Protein AF-T0IWQ9-F1 (afdb_monomer_lite)

pLDDT: mean 90.8, std 12.12, range [47.97, 98.62]

Sequence (71 aa):
MANPDYRALADKAQAEADAAQLDNVRDRCLRSAAAFLAMAQRQDLGDRNRARREAELAAIATDTATPDTPA

Secondary structure (DSSP, 8-state):
-PPP-HHHHHHHHHHHHHH-SSHHHHHHHHHHHHHHHHHHHHHHHHHHHHHHHHHHHHHHHHHHT------

Foldseek 3Di:
DDDDQLQVQLVVLCVQLVVDPDPVSNVVSNVRSVVSVVVNVVVVVVVVVVVVVVVVVVVVVVVVVDPPDDD

Radius of gyration: 22.04 Å; chains: 1; bounding box: 46×15×68 Å

Organism: NCBI:txid1331060

Structure (mmCIF, N/CA/C/O backbone):
data_AF-T0IWQ9-F1
#
_entry.id   AF-T0IWQ9-F1
#
loop_
_atom_site.group_PDB
_atom_site.id
_atom_site.type_symbol
_atom_site.label_atom_id
_atom_site.label_alt_id
_atom_site.label_comp_id
_atom_site.label_asym_id
_atom_site.label_entity_id
_atom_site.label_seq_id
_atom_site.pdbx_PDB_ins_code
_atom_site.Cartn_x
_atom_site.Cartn_y
_atom_site.Cartn_z
_atom_site.occupancy
_atom_site.B_iso_or_equiv
_atom_site.auth_seq_id
_atom_site.auth_comp_id
_atom_site.auth_asym_id
_atom_site.auth_atom_id
_atom_site.pdbx_PDB_model_num
ATOM 1 N N . MET A 1 1 ? 17.527 5.109 1.042 1.00 47.97 1 MET A N 1
ATOM 2 C CA . MET A 1 1 ? 16.547 4.228 1.717 1.00 47.97 1 MET A CA 1
ATOM 3 C C . MET A 1 1 ? 15.565 3.763 0.660 1.00 47.97 1 MET A C 1
ATOM 5 O O . MET A 1 1 ? 15.130 4.604 -0.117 1.00 47.97 1 MET A O 1
ATOM 9 N N . ALA A 1 2 ? 15.285 2.463 0.566 1.00 75.12 2 ALA A N 1
ATOM 10 C CA . ALA A 1 2 ? 14.220 1.973 -0.309 1.00 75.12 2 ALA A CA 1
ATOM 11 C C . ALA A 1 2 ? 12.870 2.520 0.185 1.00 75.12 2 ALA A C 1
ATOM 13 O O . ALA A 1 2 ? 12.677 2.652 1.396 1.00 75.12 2 ALA A O 1
ATOM 14 N N . ASN A 1 3 ? 11.966 2.865 -0.735 1.00 78.06 3 ASN A N 1
ATOM 15 C CA . ASN A 1 3 ? 10.607 3.236 -0.349 1.00 78.06 3 ASN A CA 1
ATOM 16 C C . ASN A 1 3 ? 9.927 2.024 0.317 1.00 78.06 3 ASN A C 1
ATOM 18 O O . ASN A 1 3 ? 10.140 0.901 -0.148 1.00 78.06 3 ASN A O 1
ATOM 22 N N . PRO A 1 4 ? 9.148 2.222 1.396 1.00 89.31 4 PRO A N 1
ATOM 23 C CA . PRO A 1 4 ? 8.409 1.140 2.039 1.00 89.31 4 PRO A CA 1
ATOM 24 C C . PRO A 1 4 ? 7.487 0.424 1.048 1.00 89.31 4 PRO A C 1
ATOM 26 O O . PRO A 1 4 ? 6.940 1.059 0.148 1.00 89.31 4 PRO A O 1
ATOM 29 N N . ASP A 1 5 ? 7.257 -0.873 1.252 1.00 94.56 5 ASP A N 1
ATOM 30 C CA . ASP A 1 5 ? 6.234 -1.595 0.497 1.00 94.56 5 ASP A CA 1
ATOM 31 C C . ASP A 1 5 ? 4.839 -1.170 0.977 1.00 94.56 5 ASP A C 1
ATOM 33 O O . ASP A 1 5 ? 4.301 -1.665 1.972 1.00 94.56 5 ASP A O 1
ATOM 37 N N . TYR A 1 6 ? 4.257 -0.205 0.268 1.00 96.00 6 TYR A N 1
ATOM 38 C CA . TYR A 1 6 ? 2.937 0.320 0.587 1.00 96.00 6 TYR A CA 1
ATOM 39 C C . TYR A 1 6 ? 1.810 -0.700 0.382 1.00 96.00 6 TYR A C 1
ATOM 41 O O . TYR A 1 6 ? 0.775 -0.555 1.030 1.00 96.00 6 TYR A O 1
ATOM 49 N N . ARG A 1 7 ? 1.981 -1.738 -0.455 1.00 96.06 7 ARG A N 1
ATOM 50 C CA . ARG A 1 7 ? 0.982 -2.816 -0.563 1.00 96.06 7 ARG A CA 1
ATOM 51 C C . ARG A 1 7 ? 0.971 -3.651 0.709 1.00 96.06 7 ARG A C 1
ATOM 53 O O . ARG A 1 7 ? -0.081 -3.789 1.321 1.00 96.06 7 ARG A O 1
ATOM 60 N N . ALA A 1 8 ? 2.142 -4.086 1.169 1.00 97.25 8 ALA A N 1
ATOM 61 C CA . ALA A 1 8 ? 2.253 -4.841 2.416 1.00 97.25 8 ALA A CA 1
ATOM 62 C C . ALA A 1 8 ? 1.713 -4.054 3.627 1.00 97.25 8 ALA A C 1
ATOM 64 O O . ALA A 1 8 ? 1.076 -4.620 4.516 1.00 97.25 8 ALA A O 1
ATOM 65 N N . LEU A 1 9 ? 1.928 -2.733 3.663 1.00 97.81 9 LEU A N 1
ATOM 66 C CA . LEU A 1 9 ? 1.359 -1.867 4.700 1.00 97.81 9 LEU A CA 1
ATOM 67 C C . LEU A 1 9 ? -0.169 -1.743 4.603 1.00 97.81 9 LEU A C 1
ATOM 69 O O . LEU A 1 9 ? -0.833 -1.719 5.640 1.00 97.81 9 LEU A O 1
ATOM 73 N N . ALA A 1 10 ? -0.726 -1.674 3.390 1.00 98.19 10 ALA A N 1
ATOM 74 C CA . ALA A 1 10 ? -2.171 -1.662 3.183 1.00 98.19 10 ALA A CA 1
ATOM 75 C C . ALA A 1 10 ? -2.812 -2.976 3.652 1.00 98.19 10 ALA A C 1
ATOM 77 O O . ALA A 1 10 ? -3.771 -2.937 4.420 1.00 98.19 10 ALA A O 1
ATOM 78 N N . ASP A 1 11 ? -2.231 -4.117 3.273 1.00 98.31 11 ASP A N 1
ATOM 79 C CA . ASP A 1 11 ? -2.711 -5.448 3.660 1.00 98.31 11 ASP A CA 1
ATOM 80 C C . ASP A 1 11 ? -2.658 -5.640 5.178 1.00 98.31 11 ASP A C 1
ATOM 82 O O . ASP A 1 11 ? -3.615 -6.109 5.794 1.00 98.31 11 ASP A O 1
ATOM 86 N N . LYS A 1 12 ? -1.564 -5.198 5.811 1.00 98.31 12 LYS A N 1
ATOM 87 C CA . LYS A 1 12 ? -1.444 -5.213 7.270 1.00 98.31 12 LYS A CA 1
ATOM 88 C C . LYS A 1 12 ? -2.537 -4.372 7.934 1.00 98.31 12 LYS A C 1
ATOM 90 O O . LYS A 1 12 ? -3.175 -4.837 8.872 1.00 98.31 12 LYS A O 1
ATOM 95 N N . ALA A 1 13 ? -2.757 -3.145 7.461 1.00 98.25 13 ALA A N 1
ATOM 96 C CA . ALA A 1 13 ? -3.779 -2.265 8.022 1.00 98.25 13 ALA A CA 1
ATOM 97 C C . ALA A 1 13 ? -5.197 -2.827 7.824 1.00 98.25 13 ALA A C 1
ATOM 99 O O . ALA A 1 13 ? -6.044 -2.659 8.701 1.00 98.25 13 ALA A O 1
ATOM 100 N N . GLN A 1 14 ? -5.449 -3.528 6.716 1.00 98.44 14 GLN A N 1
ATOM 101 C CA . GLN A 1 14 ? -6.710 -4.226 6.488 1.00 98.44 14 GLN A CA 1
ATOM 102 C C . GLN A 1 14 ? -6.897 -5.378 7.484 1.00 98.44 14 GLN A C 1
ATOM 104 O O . GLN A 1 14 ? -7.926 -5.440 8.148 1.00 98.44 14 GLN A O 1
ATOM 109 N N . ALA A 1 15 ? -5.877 -6.216 7.683 1.00 98.56 15 ALA A N 1
ATOM 110 C CA . ALA A 1 15 ? -5.930 -7.298 8.667 1.00 98.56 15 ALA A CA 1
ATOM 111 C C . ALA A 1 15 ? -6.150 -6.778 10.103 1.00 98.56 15 ALA A C 1
ATOM 113 O O . ALA A 1 15 ? -6.879 -7.382 10.889 1.00 98.56 15 ALA A O 1
ATOM 114 N N . GLU A 1 16 ? -5.557 -5.632 10.451 1.00 98.31 16 GLU A N 1
ATOM 115 C CA . GLU A 1 16 ? -5.814 -4.961 11.730 1.00 98.31 16 GLU A CA 1
ATOM 116 C C . GLU A 1 16 ? -7.260 -4.453 11.845 1.00 98.31 16 GLU A C 1
ATOM 118 O O . GLU A 1 16 ? -7.841 -4.525 12.928 1.00 98.31 16 GLU A O 1
ATOM 123 N N . ALA A 1 17 ? -7.855 -3.961 10.752 1.00 98.44 17 ALA A N 1
ATOM 124 C CA . ALA A 1 17 ? -9.263 -3.567 10.726 1.00 98.44 17 ALA A CA 1
ATOM 125 C C . ALA A 1 17 ? -10.190 -4.776 10.927 1.00 98.44 17 ALA A C 1
ATOM 127 O O . ALA A 1 17 ? -11.153 -4.692 11.691 1.00 98.44 17 ALA A O 1
ATOM 128 N N . ASP A 1 18 ? -9.868 -5.903 10.293 1.00 98.38 18 ASP A N 1
ATOM 129 C CA . ASP A 1 18 ? -10.640 -7.142 10.390 1.00 98.38 18 ASP A CA 1
ATOM 130 C C . ASP A 1 18 ? -10.577 -7.734 11.811 1.00 98.38 18 ASP A C 1
ATOM 132 O O . ASP A 1 18 ? -11.570 -8.252 12.323 1.00 98.38 18 ASP A O 1
ATOM 136 N N . ALA A 1 19 ? -9.433 -7.599 12.491 1.00 98.50 19 ALA A N 1
ATOM 137 C CA . ALA A 1 19 ? -9.253 -8.016 13.882 1.00 98.50 19 ALA A CA 1
ATOM 138 C C . ALA A 1 19 ? -9.820 -7.018 14.915 1.00 98.50 19 ALA A C 1
ATOM 140 O O . ALA A 1 19 ? -9.910 -7.339 16.105 1.00 98.50 19 ALA A O 1
ATOM 141 N N . ALA A 1 20 ? -10.177 -5.797 14.504 1.00 98.06 20 ALA A N 1
ATOM 142 C CA . ALA A 1 20 ? -10.607 -4.750 15.420 1.00 98.06 20 ALA A CA 1
ATOM 143 C C . ALA A 1 20 ? -11.991 -5.042 16.021 1.00 98.06 20 ALA A C 1
ATOM 145 O O . ALA A 1 20 ? -12.999 -5.176 15.320 1.00 98.06 20 ALA A O 1
ATOM 146 N N . GLN A 1 21 ? -12.045 -5.049 17.354 1.00 97.94 21 GLN A N 1
ATOM 147 C CA . GLN A 1 21 ? -13.281 -5.225 18.123 1.00 97.94 21 GLN A CA 1
ATOM 148 C C . GLN A 1 21 ? -14.059 -3.919 18.332 1.00 97.94 21 GLN A C 1
ATOM 150 O O . GLN A 1 21 ? -15.245 -3.959 18.643 1.00 97.94 21 GLN A O 1
ATOM 155 N N . LEU A 1 22 ? -13.398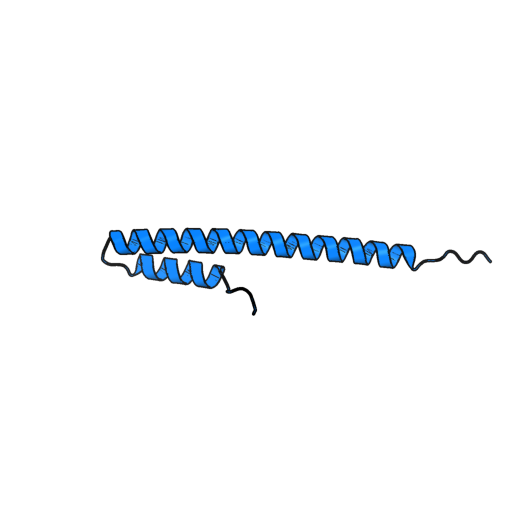 -2.768 18.170 1.00 98.50 22 LEU A N 1
ATOM 156 C CA . LEU A 1 22 ? -14.005 -1.445 18.302 1.00 98.50 22 LEU A CA 1
ATOM 157 C C . LEU A 1 22 ? -14.109 -0.773 16.934 1.00 98.50 22 LEU A C 1
ATOM 159 O O . LEU A 1 22 ? -13.126 -0.719 16.189 1.00 98.50 22 LEU A O 1
ATOM 163 N N . ASP A 1 23 ? -15.273 -0.199 16.639 1.00 98.38 23 ASP A N 1
ATOM 164 C CA . ASP A 1 23 ? -15.549 0.420 15.338 1.00 98.38 23 ASP A CA 1
ATOM 165 C C . ASP A 1 23 ? -14.615 1.600 15.047 1.00 98.38 23 ASP A C 1
ATOM 167 O O . ASP A 1 23 ? -14.062 1.707 13.958 1.00 98.38 23 ASP A O 1
ATOM 171 N N . ASN A 1 24 ? -14.316 2.431 16.049 1.00 97.75 24 ASN A N 1
ATOM 172 C CA . ASN A 1 24 ? -13.390 3.556 15.886 1.00 97.75 24 ASN A CA 1
ATOM 173 C C . ASN A 1 24 ? -11.956 3.119 15.518 1.00 97.75 24 ASN A C 1
ATOM 175 O O . ASN A 1 24 ? -11.245 3.840 14.812 1.00 97.75 24 ASN A O 1
ATOM 179 N N . VAL A 1 25 ? -11.521 1.947 15.991 1.00 98.25 25 VAL A N 1
ATOM 180 C CA . VAL A 1 25 ? -10.227 1.355 15.638 1.00 98.25 25 VAL A CA 1
ATOM 181 C C . VAL A 1 25 ? -10.292 0.804 14.219 1.00 98.25 25 VAL A C 1
ATOM 183 O O . VAL A 1 25 ? -9.405 1.124 13.427 1.00 98.25 25 VAL A O 1
ATOM 186 N N . ARG A 1 26 ? -11.360 0.069 13.878 1.00 98.62 26 ARG A N 1
ATOM 18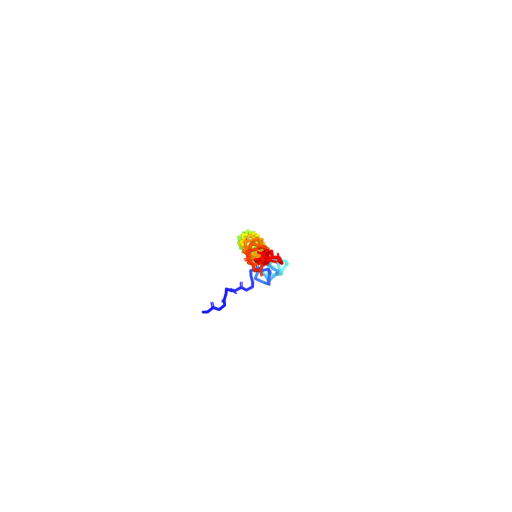7 C CA . ARG A 1 26 ? -11.603 -0.442 12.522 1.00 98.62 26 ARG A CA 1
ATOM 188 C C . ARG A 1 26 ? -11.559 0.687 11.496 1.00 98.62 26 ARG A C 1
ATOM 190 O O . ARG A 1 26 ? -10.771 0.627 10.558 1.00 98.62 26 ARG A O 1
ATOM 197 N N . ASP A 1 27 ? -12.305 1.763 11.725 1.00 98.56 27 ASP A N 1
ATOM 198 C CA . ASP A 1 27 ? -12.391 2.910 10.816 1.00 98.56 27 ASP A CA 1
ATOM 199 C C . ASP A 1 27 ? -11.047 3.615 10.626 1.00 98.56 27 ASP A C 1
ATOM 201 O O . ASP A 1 27 ? -10.707 4.081 9.535 1.00 98.56 27 ASP A O 1
ATOM 205 N N . ARG A 1 28 ? -10.243 3.716 11.690 1.00 98.50 28 ARG A N 1
ATOM 206 C CA . ARG A 1 28 ? -8.883 4.249 11.581 1.00 98.50 28 ARG A CA 1
ATOM 207 C C . ARG A 1 28 ? -8.004 3.334 10.727 1.00 98.50 28 ARG A C 1
ATOM 209 O O . ARG A 1 28 ? -7.296 3.843 9.863 1.00 98.50 28 ARG A O 1
ATOM 216 N N . CYS A 1 29 ? -8.051 2.023 10.951 1.00 98.50 29 CYS A N 1
ATOM 217 C CA . CYS A 1 29 ? -7.268 1.048 10.194 1.00 98.50 29 CYS A CA 1
ATOM 218 C C . CYS A 1 29 ? -7.667 1.029 8.709 1.00 98.50 29 CYS A C 1
ATOM 220 O O . CYS A 1 29 ? -6.788 1.104 7.853 1.00 98.50 29 CYS A O 1
ATOM 222 N N . LEU A 1 30 ? -8.965 1.083 8.392 1.00 98.62 30 LEU A N 1
ATOM 223 C CA . LEU A 1 30 ? -9.459 1.188 7.012 1.00 98.62 30 LEU A CA 1
ATOM 224 C C . LEU A 1 30 ? -8.971 2.465 6.313 1.00 98.62 30 LEU A C 1
ATOM 226 O O . LEU A 1 30 ? -8.543 2.422 5.159 1.00 98.62 30 LEU A O 1
ATOM 230 N N . ARG A 1 31 ? -8.970 3.611 7.009 1.00 98.62 31 ARG A N 1
ATOM 231 C CA . ARG A 1 31 ? -8.411 4.858 6.458 1.00 98.62 31 ARG A CA 1
ATOM 232 C C . ARG A 1 31 ? -6.910 4.752 6.193 1.00 98.62 31 ARG A C 1
ATOM 234 O O . ARG A 1 31 ? -6.446 5.245 5.166 1.00 98.62 31 ARG A O 1
ATOM 241 N N . SER A 1 32 ? -6.163 4.103 7.084 1.00 98.25 32 SER A N 1
ATOM 242 C CA . SER A 1 32 ? -4.739 3.828 6.870 1.00 98.25 32 SER A CA 1
ATOM 243 C C . SER A 1 32 ? -4.520 2.920 5.659 1.00 98.25 32 SER A C 1
ATOM 245 O O . SER A 1 32 ? -3.703 3.250 4.803 1.00 98.25 32 SER A O 1
ATOM 247 N N . ALA A 1 33 ? -5.285 1.830 5.538 1.00 98.50 33 ALA A N 1
ATOM 248 C CA . ALA A 1 33 ? -5.216 0.915 4.400 1.00 98.50 33 ALA A CA 1
ATOM 249 C C . ALA A 1 33 ? -5.465 1.648 3.073 1.00 98.50 33 ALA A C 1
ATOM 251 O O . ALA A 1 33 ? -4.670 1.534 2.139 1.00 98.50 33 ALA A O 1
ATOM 252 N N . ALA A 1 34 ? -6.501 2.492 3.017 1.00 98.50 34 ALA A N 1
ATOM 253 C CA . ALA A 1 34 ? -6.802 3.310 1.845 1.00 98.50 34 ALA A CA 1
ATOM 254 C C . ALA A 1 34 ? -5.665 4.291 1.497 1.00 98.50 34 ALA A C 1
ATOM 256 O O . ALA A 1 34 ? -5.316 4.449 0.324 1.00 98.50 34 ALA A O 1
ATOM 257 N N . ALA A 1 35 ? -5.052 4.929 2.500 1.00 98.44 35 ALA A N 1
ATOM 258 C CA . ALA A 1 35 ? -3.927 5.837 2.288 1.00 98.44 35 ALA A CA 1
ATOM 259 C C . ALA A 1 35 ? -2.687 5.107 1.746 1.00 98.44 35 ALA A C 1
ATOM 261 O O . ALA A 1 35 ? -2.051 5.587 0.803 1.00 98.44 35 ALA A O 1
ATOM 262 N N . PHE A 1 36 ? -2.360 3.935 2.297 1.00 98.12 36 PHE A N 1
ATOM 263 C CA . PHE A 1 36 ? -1.258 3.108 1.809 1.00 98.12 36 PHE A CA 1
ATOM 264 C C . PHE A 1 36 ? -1.510 2.618 0.383 1.00 98.12 36 PHE A C 1
ATOM 266 O O . PHE A 1 36 ? -0.635 2.755 -0.471 1.00 98.12 36 PHE A O 1
ATOM 273 N N . LEU A 1 37 ? -2.726 2.163 0.076 1.00 97.88 37 LEU A N 1
ATOM 274 C CA . LEU A 1 37 ? -3.088 1.741 -1.274 1.00 97.88 37 LEU A CA 1
ATOM 275 C C . LEU A 1 37 ? -2.940 2.883 -2.293 1.00 97.88 37 LEU A C 1
ATOM 277 O O . LEU A 1 37 ? -2.398 2.678 -3.380 1.00 97.88 37 LEU A O 1
ATOM 281 N N . ALA A 1 38 ? -3.352 4.102 -1.938 1.00 97.94 38 ALA A N 1
ATOM 282 C CA . ALA A 1 38 ? -3.173 5.272 -2.795 1.00 97.94 38 ALA A CA 1
ATOM 283 C C . ALA A 1 38 ? -1.687 5.595 -3.047 1.00 97.94 38 ALA A C 1
ATOM 285 O O . ALA A 1 38 ? -1.316 5.992 -4.154 1.00 97.94 38 ALA A O 1
ATOM 286 N N . MET A 1 39 ? -0.816 5.407 -2.049 1.00 96.56 39 MET A N 1
ATOM 287 C CA . MET A 1 39 ? 0.633 5.567 -2.225 1.00 96.56 39 MET A CA 1
ATOM 288 C C . MET A 1 39 ? 1.234 4.463 -3.098 1.00 96.56 39 MET A C 1
ATOM 290 O O . MET A 1 39 ? 2.025 4.775 -3.987 1.00 96.56 39 MET A O 1
ATOM 294 N N . ALA A 1 40 ? 0.806 3.209 -2.924 1.00 96.81 40 ALA A N 1
ATOM 295 C CA . ALA A 1 40 ? 1.229 2.091 -3.766 1.00 96.81 40 ALA A CA 1
ATOM 296 C C . ALA A 1 40 ? 0.896 2.342 -5.245 1.00 96.81 40 ALA A C 1
ATOM 298 O O . ALA A 1 40 ? 1.748 2.190 -6.115 1.00 96.81 40 ALA A O 1
ATOM 299 N N . GLN A 1 41 ? -0.316 2.822 -5.536 1.00 96.50 41 GLN A N 1
ATOM 300 C CA . GLN A 1 41 ? -0.727 3.163 -6.902 1.00 96.50 41 GLN A CA 1
ATOM 301 C C . GLN A 1 41 ? 0.123 4.287 -7.511 1.00 96.50 41 GLN A C 1
ATOM 303 O O . GLN A 1 41 ? 0.472 4.239 -8.692 1.00 96.50 41 GLN A O 1
ATOM 308 N N . ARG A 1 42 ? 0.477 5.304 -6.715 1.00 95.62 42 ARG A N 1
ATOM 309 C CA . ARG A 1 42 ? 1.364 6.389 -7.164 1.00 95.62 42 ARG A CA 1
ATOM 310 C C . ARG A 1 42 ? 2.778 5.885 -7.440 1.00 95.62 42 ARG A C 1
ATOM 312 O O . ARG A 1 42 ? 3.380 6.321 -8.419 1.00 95.62 42 ARG A O 1
ATOM 319 N N . GLN A 1 43 ? 3.287 4.978 -6.608 1.00 93.94 43 GLN A N 1
ATOM 320 C CA . GLN A 1 43 ? 4.584 4.344 -6.821 1.00 93.94 43 GLN A CA 1
ATOM 321 C C . GLN A 1 43 ? 4.578 3.512 -8.105 1.00 93.94 43 GLN A C 1
ATOM 323 O O . GLN A 1 43 ? 5.407 3.765 -8.974 1.00 93.94 43 GLN A O 1
ATOM 328 N N . ASP A 1 44 ? 3.585 2.638 -8.289 1.00 92.62 44 ASP A N 1
ATOM 329 C CA . ASP A 1 44 ? 3.413 1.843 -9.512 1.00 92.62 44 ASP A CA 1
ATOM 330 C C . ASP A 1 44 ? 3.389 2.736 -10.767 1.00 92.62 44 ASP A C 1
ATOM 332 O O . ASP A 1 44 ? 4.024 2.431 -11.777 1.00 92.62 44 ASP A O 1
ATOM 336 N N . LEU A 1 45 ? 2.671 3.864 -10.718 1.00 94.94 45 LEU A N 1
ATOM 337 C CA . LEU A 1 45 ? 2.618 4.819 -11.827 1.00 94.94 45 LEU A CA 1
ATOM 338 C C . LEU A 1 45 ? 3.981 5.472 -12.087 1.00 94.94 45 LEU A C 1
ATOM 340 O O . LEU A 1 45 ? 4.399 5.602 -13.239 1.00 94.94 45 LEU A O 1
A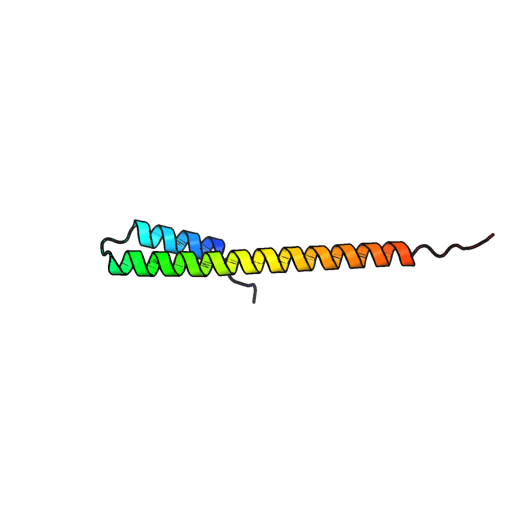TOM 344 N N . GLY A 1 46 ? 4.676 5.887 -11.029 1.00 93.62 46 GLY A N 1
ATOM 345 C CA . GLY A 1 46 ? 6.023 6.438 -11.122 1.00 93.62 46 GLY A CA 1
ATOM 346 C C . GLY A 1 46 ? 7.002 5.442 -11.738 1.00 93.62 46 GLY A C 1
ATOM 347 O O . GLY A 1 46 ? 7.794 5.822 -12.597 1.00 93.62 46 GLY A O 1
ATOM 348 N N . ASP A 1 47 ? 6.924 4.178 -11.338 1.00 92.19 47 ASP A N 1
ATOM 349 C CA . ASP A 1 47 ? 7.799 3.104 -11.803 1.00 92.19 47 ASP A CA 1
ATOM 350 C C . ASP A 1 47 ? 7.543 2.795 -13.283 1.00 92.19 47 ASP A C 1
ATOM 352 O O . ASP A 1 47 ? 8.483 2.772 -14.076 1.00 92.19 47 ASP A O 1
ATOM 356 N N . ARG A 1 48 ? 6.271 2.700 -13.695 1.00 94.00 48 ARG A N 1
ATOM 357 C CA . ARG A 1 48 ? 5.887 2.556 -15.113 1.00 94.00 48 ARG A CA 1
ATOM 358 C C . ARG A 1 48 ? 6.377 3.721 -15.967 1.00 94.00 48 ARG A C 1
ATOM 360 O O . ARG A 1 48 ? 6.881 3.512 -17.066 1.00 94.00 48 ARG A 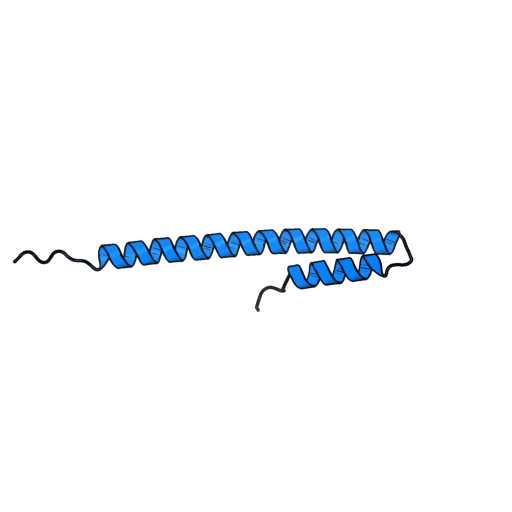O 1
ATOM 367 N N . ASN A 1 49 ? 6.246 4.948 -15.469 1.00 95.25 49 ASN A N 1
ATOM 368 C CA . ASN A 1 49 ? 6.699 6.133 -16.192 1.00 95.25 49 ASN A CA 1
ATOM 369 C C . ASN A 1 49 ? 8.224 6.170 -16.340 1.00 95.25 49 ASN A C 1
ATOM 371 O O . ASN A 1 49 ? 8.712 6.600 -17.384 1.00 95.25 49 ASN A O 1
ATOM 375 N N . ARG A 1 50 ? 8.977 5.729 -15.322 1.00 94.12 50 ARG A N 1
ATOM 376 C CA . ARG A 1 50 ? 10.439 5.608 -15.417 1.00 94.12 50 ARG A CA 1
ATOM 377 C C . ARG A 1 50 ? 10.833 4.538 -16.429 1.00 94.12 50 ARG A C 1
ATOM 379 O O . ARG A 1 50 ? 11.548 4.868 -17.367 1.00 94.12 50 ARG A O 1
ATOM 386 N N . ALA A 1 51 ? 10.259 3.339 -16.328 1.00 94.31 51 ALA A N 1
ATOM 387 C CA . ALA A 1 51 ? 10.502 2.255 -17.280 1.00 94.31 51 ALA A CA 1
ATOM 388 C C . ALA A 1 51 ? 10.193 2.669 -18.730 1.00 94.31 51 ALA A C 1
ATOM 390 O O . ALA A 1 51 ? 10.954 2.359 -19.642 1.00 94.31 51 ALA A O 1
ATOM 391 N N . ARG A 1 52 ? 9.110 3.432 -18.949 1.00 94.88 52 ARG A N 1
ATOM 392 C CA . ARG A 1 52 ? 8.777 3.968 -20.275 1.00 94.88 52 ARG A CA 1
ATOM 393 C C . ARG A 1 52 ? 9.863 4.907 -20.805 1.00 94.88 52 ARG A C 1
ATOM 395 O O . ARG A 1 52 ? 10.302 4.734 -21.934 1.00 94.88 52 ARG A O 1
ATOM 402 N N . ARG A 1 53 ? 10.310 5.876 -19.999 1.00 94.19 53 ARG A N 1
ATOM 403 C CA . ARG A 1 53 ? 11.368 6.822 -20.403 1.00 94.19 53 ARG A CA 1
ATOM 404 C C . ARG A 1 53 ? 12.692 6.114 -20.665 1.00 94.19 53 ARG A C 1
ATOM 406 O O . ARG A 1 53 ? 13.387 6.461 -21.608 1.00 94.19 53 ARG A O 1
ATOM 413 N N . GLU A 1 54 ? 13.042 5.132 -19.842 1.00 94.50 54 GLU A N 1
ATOM 414 C CA . GLU A 1 54 ? 14.253 4.327 -20.028 1.00 94.50 54 GLU A CA 1
ATOM 415 C C . GLU A 1 54 ? 14.197 3.535 -21.341 1.00 94.50 54 GLU A C 1
ATOM 417 O O . GLU A 1 54 ? 15.178 3.519 -22.080 1.00 94.50 54 GLU A O 1
ATOM 422 N N . ALA A 1 55 ? 13.040 2.961 -21.687 1.00 93.50 55 ALA A N 1
ATOM 423 C CA . ALA A 1 55 ? 12.836 2.292 -22.970 1.00 93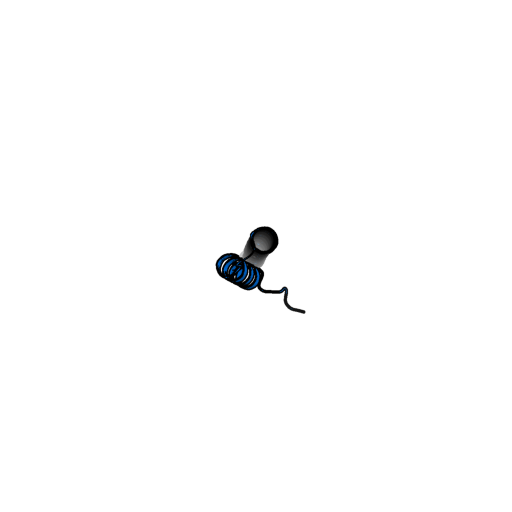.50 55 ALA A CA 1
ATOM 424 C C . ALA A 1 55 ? 12.908 3.262 -24.165 1.00 93.50 55 ALA A C 1
ATOM 426 O O . ALA A 1 55 ? 13.545 2.947 -25.167 1.00 93.50 55 ALA A O 1
ATOM 427 N N . GLU A 1 56 ? 12.301 4.450 -24.057 1.00 93.62 56 GLU A N 1
ATOM 428 C CA . GLU A 1 56 ? 12.382 5.507 -25.079 1.00 93.62 56 GLU A CA 1
ATOM 429 C C . GLU A 1 56 ? 13.838 5.954 -25.306 1.00 93.62 56 GLU A C 1
ATOM 431 O O . GLU A 1 56 ? 14.293 6.044 -26.445 1.00 93.62 56 GLU A O 1
ATOM 436 N N . LEU A 1 57 ? 14.598 6.177 -24.228 1.00 93.31 57 LEU A N 1
ATOM 437 C CA . LEU A 1 57 ? 16.014 6.547 -24.301 1.00 93.31 57 LEU A CA 1
ATOM 438 C C . LEU A 1 57 ? 16.876 5.430 -24.894 1.00 93.31 57 LEU A C 1
ATOM 440 O O . LEU A 1 57 ? 17.751 5.713 -25.710 1.00 93.31 57 LEU A O 1
ATOM 444 N N . ALA A 1 58 ? 16.626 4.173 -24.520 1.00 91.19 58 ALA A N 1
ATOM 445 C CA . ALA A 1 58 ? 17.321 3.029 -25.098 1.00 91.19 58 ALA A CA 1
ATOM 446 C C . ALA A 1 58 ? 17.053 2.913 -26.607 1.00 91.19 58 ALA A C 1
ATOM 448 O O . ALA A 1 58 ? 17.988 2.686 -27.370 1.00 91.19 58 ALA A O 1
ATOM 449 N N . ALA A 1 59 ? 15.810 3.145 -27.046 1.00 89.25 59 ALA A N 1
ATOM 450 C CA . ALA A 1 59 ? 15.448 3.144 -28.461 1.00 89.25 59 ALA A CA 1
ATOM 451 C C . ALA A 1 59 ? 16.163 4.263 -29.248 1.00 89.25 59 ALA A C 1
ATOM 453 O O . ALA A 1 59 ? 16.712 4.009 -30.320 1.00 89.25 59 ALA A O 1
ATOM 454 N N . ILE A 1 60 ? 16.236 5.479 -28.693 1.00 89.75 60 ILE A N 1
ATOM 455 C CA . ILE A 1 60 ? 16.991 6.597 -29.292 1.00 89.75 60 ILE A CA 1
ATOM 456 C C . ILE A 1 60 ? 18.494 6.277 -29.361 1.00 89.75 60 ILE A C 1
ATOM 458 O O . ILE A 1 60 ? 19.156 6.564 -30.359 1.00 89.75 60 ILE A O 1
ATOM 462 N N . ALA A 1 61 ? 19.051 5.658 -28.318 1.00 86.75 61 ALA A N 1
ATOM 463 C CA . ALA A 1 61 ? 20.456 5.261 -28.299 1.00 86.75 61 ALA A CA 1
ATOM 464 C C . ALA A 1 61 ? 20.771 4.205 -29.375 1.00 86.75 61 ALA A C 1
ATOM 466 O O . ALA A 1 61 ? 21.822 4.278 -30.005 1.00 86.75 61 ALA A O 1
ATOM 467 N N . THR A 1 62 ? 19.863 3.256 -29.631 1.00 82.12 62 THR A N 1
ATOM 468 C CA . THR A 1 62 ? 20.040 2.263 -30.705 1.00 82.12 62 THR A CA 1
ATOM 469 C C . THR A 1 62 ? 19.915 2.862 -32.105 1.00 82.12 62 THR A C 1
ATOM 471 O O . THR A 1 62 ? 20.642 2.449 -33.004 1.00 82.12 62 THR A O 1
ATOM 474 N N . ASP A 1 63 ? 19.038 3.851 -32.286 1.00 75.81 63 ASP A N 1
ATOM 475 C CA . ASP A 1 63 ? 18.831 4.539 -33.567 1.00 75.81 63 ASP A CA 1
ATOM 476 C C . ASP A 1 63 ? 20.048 5.404 -33.943 1.00 75.81 63 ASP A C 1
ATOM 478 O O . ASP A 1 63 ? 20.619 5.284 -35.024 1.00 75.81 63 ASP A O 1
ATOM 482 N N . THR A 1 64 ? 20.550 6.192 -32.990 1.00 72.44 64 THR A N 1
ATOM 483 C CA . THR A 1 64 ? 21.733 7.054 -33.186 1.00 72.44 64 THR A CA 1
ATOM 484 C C . THR A 1 64 ? 23.054 6.287 -33.339 1.00 72.44 64 THR A C 1
ATOM 486 O O . THR A 1 64 ? 24.013 6.826 -33.892 1.00 72.44 64 THR A O 1
ATOM 489 N N . ALA A 1 65 ? 23.120 5.034 -32.880 1.00 66.31 65 ALA A N 1
ATOM 490 C CA . ALA A 1 65 ?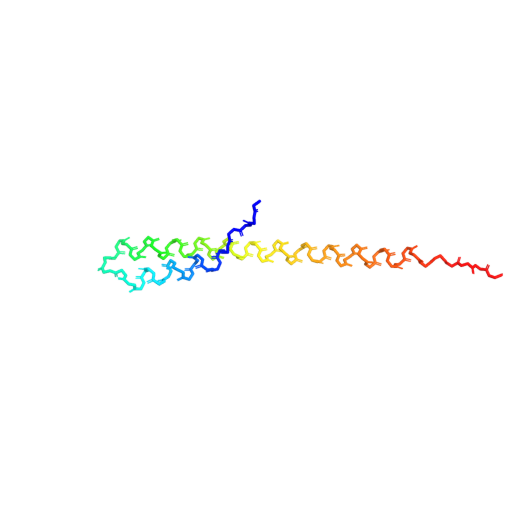 24.296 4.170 -32.993 1.00 66.31 65 ALA A CA 1
ATOM 491 C C . ALA A 1 65 ? 24.437 3.466 -34.356 1.00 66.31 65 ALA A C 1
ATOM 493 O O . ALA A 1 65 ? 25.408 2.732 -34.542 1.00 66.31 65 ALA A O 1
ATOM 494 N N . THR A 1 66 ? 23.525 3.698 -35.309 1.00 59.84 66 THR A N 1
ATOM 495 C CA . THR A 1 66 ? 23.662 3.228 -36.698 1.00 59.84 66 THR A CA 1
ATOM 496 C C . THR A 1 66 ? 24.108 4.385 -37.605 1.00 59.84 66 THR A C 1
ATOM 498 O O . THR A 1 66 ? 23.277 4.978 -38.290 1.00 59.84 66 THR A O 1
ATOM 501 N N . PRO A 1 67 ? 25.401 4.771 -37.630 1.00 61.06 67 PRO A N 1
ATOM 502 C CA . PRO A 1 67 ? 25.891 5.665 -38.664 1.00 61.06 67 PRO A CA 1
ATOM 503 C C . PRO A 1 67 ? 25.951 4.897 -39.989 1.00 61.06 67 PRO A C 1
ATOM 505 O O . PRO A 1 67 ? 26.752 3.973 -40.150 1.00 61.06 67 PRO A O 1
ATOM 508 N N . ASP A 1 68 ? 25.105 5.303 -40.936 1.00 63.28 68 ASP A N 1
ATOM 509 C CA . ASP A 1 68 ? 25.245 4.978 -42.355 1.00 63.28 68 ASP A CA 1
ATOM 510 C C . ASP A 1 68 ? 26.668 5.369 -42.784 1.00 63.28 68 ASP A C 1
ATOM 512 O O . ASP A 1 68 ? 27.019 6.548 -42.859 1.00 63.28 68 ASP A O 1
ATOM 516 N N . THR A 1 69 ? 27.524 4.369 -42.990 1.00 59.59 69 THR A N 1
ATOM 517 C CA . THR A 1 69 ? 28.825 4.549 -43.635 1.00 59.59 69 THR A CA 1
ATOM 518 C C . THR A 1 69 ? 28.597 4.271 -45.117 1.00 59.59 69 THR A C 1
ATOM 520 O O . THR A 1 69 ? 28.487 3.098 -45.481 1.00 59.59 69 THR A O 1
ATOM 523 N N . PRO A 1 70 ? 28.459 5.293 -45.984 1.00 65.88 70 PRO A N 1
ATOM 524 C CA . PRO A 1 70 ? 28.363 5.045 -47.414 1.00 65.88 70 PRO A CA 1
ATOM 525 C C . PRO A 1 70 ? 29.707 4.508 -47.930 1.00 65.88 70 PRO A C 1
ATOM 527 O O . PRO A 1 70 ? 30.770 4.991 -47.532 1.00 65.88 70 PRO A O 1
ATOM 530 N N . ALA A 1 71 ? 29.614 3.474 -48.771 1.00 65.31 71 ALA A N 1
ATOM 531 C CA . ALA A 1 71 ? 30.719 2.770 -49.424 1.00 65.31 71 ALA A CA 1
ATOM 532 C C . ALA A 1 71 ? 31.369 3.579 -50.556 1.00 65.31 71 ALA A C 1
ATOM 534 O O . ALA A 1 71 ? 30.655 4.387 -51.195 1.00 65.31 71 ALA A O 1
#